Protein AF-A0A849I9C5-F1 (afdb_monomer_lite)

Structure (mmCIF, N/CA/C/O backbone):
data_AF-A0A849I9C5-F1
#
_entry.id   AF-A0A849I9C5-F1
#
loop_
_atom_site.group_PDB
_atom_site.id
_atom_site.type_symbol
_atom_site.label_atom_id
_atom_site.label_alt_id
_atom_site.label_comp_id
_atom_site.label_asym_id
_atom_site.label_entity_id
_atom_site.label_seq_id
_atom_site.pdbx_PDB_ins_code
_atom_site.Cartn_x
_atom_site.Cartn_y
_atom_site.Cartn_z
_atom_site.occupancy
_atom_site.B_iso_or_equiv
_atom_site.auth_seq_id
_atom_site.auth_comp_id
_atom_site.auth_asym_id
_atom_site.auth_atom_id
_atom_site.pdbx_PDB_model_num
ATOM 1 N N . MET A 1 1 ? 13.726 17.485 27.591 1.00 37.91 1 MET A N 1
ATOM 2 C CA . MET A 1 1 ? 12.593 16.691 27.071 1.00 37.91 1 MET A CA 1
ATOM 3 C C . MET A 1 1 ? 12.017 17.485 25.914 1.00 37.91 1 MET A C 1
ATOM 5 O O . MET A 1 1 ? 11.479 18.553 26.162 1.00 37.91 1 MET A O 1
ATOM 9 N N . ALA A 1 2 ? 12.302 17.083 24.675 1.00 32.12 2 ALA A N 1
ATOM 10 C CA . ALA A 1 2 ? 11.920 17.844 23.487 1.00 32.12 2 ALA A CA 1
ATOM 11 C C . ALA A 1 2 ? 10.488 17.479 23.071 1.00 32.12 2 ALA A C 1
ATOM 13 O O . ALA A 1 2 ? 10.175 16.304 22.897 1.00 32.12 2 ALA A O 1
ATOM 14 N N . ASP A 1 3 ? 9.643 18.499 22.958 1.00 30.61 3 ASP A N 1
ATOM 15 C CA . ASP A 1 3 ? 8.272 18.430 22.462 1.00 30.61 3 ASP A CA 1
ATOM 16 C C . ASP A 1 3 ? 8.299 18.397 20.925 1.00 30.61 3 ASP A C 1
ATOM 18 O O . ASP A 1 3 ? 8.709 19.360 20.273 1.00 30.61 3 ASP A O 1
ATOM 22 N N . HIS A 1 4 ? 7.926 17.260 20.338 1.00 31.92 4 HIS A N 1
ATOM 23 C CA . HIS A 1 4 ? 7.802 17.089 18.892 1.00 31.92 4 HIS A CA 1
ATOM 24 C C . HIS A 1 4 ? 6.354 17.358 18.466 1.00 31.92 4 HIS A C 1
ATOM 26 O O . HIS A 1 4 ? 5.591 16.440 18.170 1.00 31.92 4 HIS A O 1
ATOM 32 N N . SER A 1 5 ? 5.980 18.636 18.408 1.00 32.03 5 SER A N 1
ATOM 33 C CA . SER A 1 5 ? 4.713 19.066 17.815 1.00 32.03 5 SER A CA 1
ATOM 34 C C . SER A 1 5 ? 4.823 19.051 16.283 1.00 32.03 5 SER A C 1
ATOM 36 O O . SER A 1 5 ? 5.501 19.883 15.675 1.00 32.03 5 SER A O 1
ATOM 38 N N . LEU A 1 6 ? 4.190 18.067 15.636 1.00 33.91 6 LEU A N 1
ATOM 39 C CA . LEU A 1 6 ? 4.079 17.993 14.177 1.00 33.91 6 LEU A CA 1
ATOM 40 C C . LEU A 1 6 ? 3.075 19.044 13.681 1.00 33.91 6 LEU A C 1
ATOM 42 O O . LEU A 1 6 ? 1.862 18.847 13.711 1.00 33.91 6 LEU A O 1
ATOM 46 N N . ALA A 1 7 ? 3.597 20.172 13.199 1.00 31.09 7 ALA A N 1
ATOM 47 C CA . ALA A 1 7 ? 2.820 21.206 12.527 1.00 31.09 7 ALA A CA 1
ATOM 48 C C . ALA A 1 7 ? 2.292 20.695 11.172 1.00 31.09 7 ALA A C 1
ATOM 50 O O . ALA A 1 7 ? 3.025 20.625 10.182 1.00 31.09 7 ALA A O 1
ATOM 51 N N . PHE A 1 8 ? 1.002 20.363 11.111 1.00 34.09 8 PHE A N 1
ATOM 52 C CA . PHE A 1 8 ? 0.315 20.050 9.860 1.00 34.09 8 PHE A CA 1
ATOM 53 C C . PHE A 1 8 ? 0.088 21.346 9.062 1.00 34.09 8 PHE A C 1
ATOM 55 O O . PHE A 1 8 ? -0.668 22.224 9.478 1.00 34.09 8 PHE A O 1
ATOM 62 N N . LYS A 1 9 ? 0.770 21.501 7.920 1.00 31.00 9 LYS A N 1
ATOM 63 C CA . LYS A 1 9 ? 0.577 22.648 7.015 1.00 31.00 9 LYS A CA 1
ATOM 64 C C . LYS A 1 9 ? -0.733 22.470 6.234 1.00 31.00 9 LYS A C 1
ATOM 66 O O . LYS A 1 9 ? -0.884 21.437 5.583 1.00 31.00 9 LYS A O 1
ATOM 71 N N . PRO A 1 10 ? -1.657 23.448 6.210 1.00 37.47 10 PRO A N 1
ATOM 72 C CA . PRO A 1 10 ? -2.858 23.322 5.395 1.00 37.47 10 PRO A CA 1
ATOM 73 C C . PRO A 1 10 ? -2.505 23.450 3.907 1.00 37.47 10 PRO A C 1
ATOM 75 O O . PRO A 1 10 ? -1.859 24.410 3.477 1.00 37.47 10 PRO A O 1
ATOM 78 N N . ALA A 1 11 ? -2.940 22.473 3.110 1.00 38.75 11 ALA A N 1
ATOM 79 C CA . ALA A 1 11 ? -2.884 22.546 1.657 1.00 38.75 11 ALA A CA 1
ATOM 80 C C . ALA A 1 11 ? -3.738 23.725 1.162 1.00 38.75 11 ALA A C 1
ATOM 82 O O . ALA A 1 11 ? -4.841 23.970 1.652 1.00 38.75 11 ALA A O 1
ATOM 83 N N . ARG A 1 12 ? -3.215 24.470 0.181 1.00 41.50 12 ARG A N 1
ATOM 84 C CA . ARG A 1 12 ? -3.891 25.613 -0.446 1.00 41.50 12 ARG A CA 1
ATOM 85 C C . ARG A 1 12 ? -5.242 25.173 -1.019 1.00 41.50 12 ARG A C 1
ATOM 87 O O . ARG A 1 12 ? -5.294 24.502 -2.047 1.00 41.50 12 ARG A O 1
ATOM 94 N N . ALA A 1 13 ? -6.329 25.575 -0.364 1.00 39.41 13 ALA A N 1
ATOM 95 C CA . ALA A 1 13 ? -7.684 25.314 -0.823 1.00 39.41 13 ALA A CA 1
ATOM 96 C C . ALA A 1 13 ? -7.971 26.137 -2.089 1.00 39.41 13 ALA A C 1
ATOM 98 O O . ALA A 1 13 ? -8.181 27.350 -2.044 1.00 39.41 13 ALA A O 1
ATOM 99 N N . ARG A 1 14 ? -7.977 25.466 -3.244 1.00 38.22 14 ARG A N 1
ATOM 100 C CA . ARG A 1 14 ? -8.570 25.993 -4.474 1.00 38.22 14 ARG A CA 1
ATOM 101 C C . ARG A 1 14 ? -10.074 26.103 -4.226 1.00 38.22 14 ARG A C 1
ATOM 103 O O . ARG A 1 14 ? -10.717 25.102 -3.927 1.00 38.22 14 ARG A O 1
ATOM 110 N N . ALA A 1 15 ? -10.617 27.315 -4.314 1.00 41.34 15 ALA A N 1
ATOM 111 C CA . ALA A 1 15 ? -12.026 27.588 -4.061 1.00 41.34 15 ALA A CA 1
ATOM 112 C C . ALA A 1 15 ? -12.922 26.863 -5.084 1.00 41.34 15 ALA A C 1
ATOM 114 O O . ALA A 1 15 ? -13.223 27.395 -6.152 1.00 41.34 15 ALA A O 1
ATOM 115 N N . LEU A 1 16 ? -13.362 25.646 -4.757 1.00 40.81 16 LEU A N 1
ATOM 116 C CA . LEU A 1 16 ? -14.562 25.069 -5.346 1.00 40.81 16 LEU A CA 1
ATOM 117 C C . LEU A 1 16 ? -15.751 25.566 -4.531 1.00 40.81 16 LEU A C 1
ATOM 119 O O . LEU A 1 16 ? -15.903 25.230 -3.358 1.00 40.81 16 LEU A O 1
ATOM 123 N N . ARG A 1 17 ? -16.610 26.359 -5.174 1.00 46.53 17 ARG A N 1
ATOM 124 C CA . ARG A 1 17 ? -17.958 26.641 -4.681 1.00 46.53 17 ARG A CA 1
ATOM 125 C C . ARG A 1 17 ? -18.725 25.315 -4.650 1.00 46.53 17 ARG A C 1
ATOM 127 O O . ARG A 1 17 ? -19.289 24.910 -5.659 1.00 46.53 17 ARG A O 1
ATOM 134 N N . ARG A 1 18 ? -18.698 24.615 -3.515 1.00 45.88 18 ARG A N 1
ATOM 135 C CA . ARG A 1 18 ? -19.585 23.484 -3.231 1.00 45.88 18 ARG A CA 1
ATOM 136 C C . ARG A 1 18 ? -20.590 23.924 -2.181 1.00 45.88 18 ARG A C 1
ATOM 138 O O . ARG A 1 18 ? -20.269 24.062 -1.008 1.00 45.88 18 ARG A O 1
ATOM 145 N N . THR A 1 19 ? -21.814 24.146 -2.635 1.00 45.81 19 THR A N 1
ATOM 146 C CA . THR A 1 19 ? -23.029 24.097 -1.827 1.00 45.81 19 THR A CA 1
ATOM 147 C C . THR A 1 19 ? -23.151 22.680 -1.264 1.00 45.81 19 THR A C 1
ATOM 149 O O . THR A 1 19 ? -23.661 21.771 -1.907 1.00 45.81 19 THR A O 1
ATOM 152 N N . GLY A 1 20 ? -22.575 22.475 -0.087 1.00 48.78 20 GLY A N 1
ATOM 153 C CA . GLY A 1 20 ? -22.631 21.240 0.682 1.00 48.78 20 GLY A CA 1
ATOM 154 C C . GLY A 1 20 ? -21.865 21.474 1.973 1.00 48.78 20 GLY A C 1
ATOM 155 O O . GLY A 1 20 ? -20.709 21.887 1.922 1.00 48.78 20 GLY A O 1
ATOM 156 N N . ILE A 1 21 ? -22.515 21.292 3.121 1.00 56.50 21 ILE A N 1
ATOM 157 C CA . ILE A 1 21 ? -21.878 21.460 4.430 1.00 56.50 21 ILE A CA 1
ATOM 158 C C . ILE A 1 21 ? -20.733 20.445 4.493 1.00 56.50 21 ILE A C 1
ATOM 160 O O . ILE A 1 21 ? -20.970 19.239 4.472 1.00 56.50 21 ILE A O 1
ATOM 164 N N . ALA A 1 22 ? -19.488 20.920 4.491 1.00 64.56 22 ALA A N 1
ATOM 165 C CA . ALA A 1 22 ? -18.329 20.059 4.664 1.00 64.56 22 ALA A CA 1
ATOM 166 C C . ALA A 1 22 ? -18.335 19.547 6.111 1.00 64.56 22 ALA A C 1
ATOM 168 O O . ALA A 1 22 ? -17.933 20.262 7.026 1.00 64.56 22 ALA A O 1
ATOM 169 N N . MET A 1 23 ? -18.835 18.329 6.325 1.00 73.00 23 MET A N 1
ATOM 170 C CA . MET A 1 23 ? -18.731 17.656 7.619 1.00 73.00 23 MET A CA 1
ATOM 171 C C . MET A 1 23 ? -17.257 17.337 7.862 1.00 73.00 23 MET A C 1
ATOM 173 O O . MET A 1 23 ? -16.639 16.592 7.102 1.00 73.00 23 MET A O 1
ATOM 177 N N . THR A 1 24 ? -16.680 17.962 8.885 1.00 87.75 24 THR A N 1
ATOM 178 C CA . THR A 1 24 ? -15.278 17.775 9.259 1.00 87.75 24 THR A CA 1
ATOM 179 C C . THR A 1 24 ? -15.227 16.846 10.461 1.00 87.75 24 THR A C 1
ATOM 181 O O . THR A 1 24 ? -15.905 17.089 11.454 1.00 87.75 24 THR A O 1
ATOM 184 N N . TYR A 1 25 ? -14.419 15.793 10.385 1.00 90.62 25 TYR A N 1
ATOM 185 C CA . TYR A 1 25 ? -14.198 14.865 11.491 1.00 90.62 25 TYR A CA 1
ATOM 186 C C . TYR A 1 25 ? -12.759 14.972 11.984 1.00 90.62 25 TYR A C 1
ATOM 188 O O . TYR A 1 25 ? -11.841 15.198 11.192 1.00 90.62 25 TYR A O 1
ATOM 196 N N . LYS A 1 26 ? -12.555 14.794 13.289 1.00 90.56 26 LYS A N 1
ATOM 197 C CA . LYS A 1 26 ? -11.229 14.723 13.910 1.00 90.56 26 LYS A CA 1
ATOM 198 C C . LYS A 1 26 ? -11.176 13.537 14.865 1.00 90.56 26 LYS A C 1
ATOM 200 O O . LYS A 1 26 ? -12.124 13.307 15.606 1.00 90.56 26 LYS A O 1
ATOM 205 N N . GLN A 1 27 ? -10.050 12.832 14.882 1.00 91.06 27 GLN A N 1
ATOM 206 C CA . GLN A 1 27 ? -9.737 11.875 15.938 1.00 91.06 27 GLN A CA 1
ATO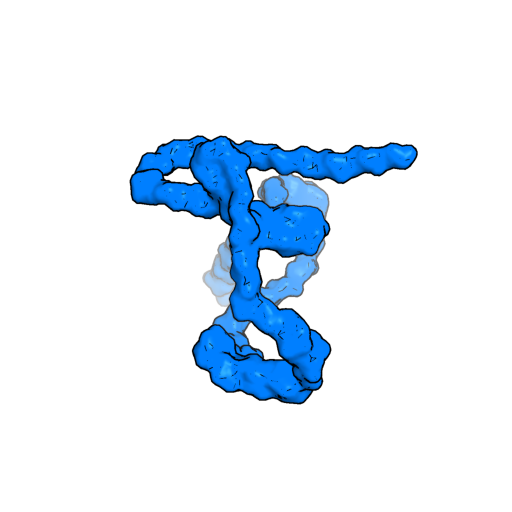M 207 C C . GLN A 1 27 ? -8.954 12.580 17.056 1.00 91.06 27 GLN A C 1
ATOM 209 O O . GLN A 1 27 ? -8.017 13.340 16.791 1.00 91.06 27 GLN A O 1
ATOM 214 N N . LEU A 1 28 ? -9.378 12.386 18.301 1.00 89.94 28 LEU A N 1
ATOM 215 C CA . LEU A 1 28 ? -8.687 12.857 19.498 1.00 89.94 28 LEU A CA 1
ATOM 216 C C . LEU A 1 28 ? -7.554 11.892 19.878 1.00 89.94 28 LEU A C 1
ATOM 218 O O . LEU A 1 28 ? -7.451 10.789 19.346 1.00 89.94 28 LEU A O 1
ATOM 222 N N . ALA A 1 29 ? -6.690 12.310 20.804 1.00 88.56 29 ALA A N 1
ATOM 223 C CA . ALA A 1 29 ? -5.541 11.509 21.239 1.00 88.56 29 ALA A CA 1
ATOM 224 C C . ALA A 1 29 ? -5.939 10.192 21.933 1.00 88.56 29 ALA A C 1
ATOM 226 O O . ALA A 1 29 ? -5.165 9.243 21.928 1.00 88.56 29 ALA A O 1
ATOM 227 N N . ASP A 1 30 ? -7.144 10.131 22.501 1.00 86.94 30 ASP A N 1
ATOM 228 C CA . ASP A 1 30 ? -7.725 8.934 23.120 1.00 86.94 30 ASP A CA 1
ATOM 229 C C . ASP A 1 30 ? -8.423 8.002 22.108 1.00 86.94 30 ASP A C 1
ATOM 231 O O . ASP A 1 30 ? -9.023 7.004 22.496 1.00 86.94 30 ASP A O 1
ATOM 235 N N . GLY A 1 31 ? -8.363 8.326 20.811 1.00 83.88 31 GLY A N 1
ATOM 236 C CA . GLY A 1 31 ? -8.992 7.560 19.738 1.00 83.88 31 GLY A CA 1
ATOM 237 C C . GLY A 1 31 ? -10.443 7.945 19.440 1.00 83.88 31 GLY A C 1
ATOM 238 O O . GLY A 1 31 ? -10.975 7.497 18.420 1.00 83.88 31 GLY A O 1
ATOM 239 N N . THR A 1 32 ? -11.069 8.806 20.249 1.00 87.00 32 THR A N 1
ATOM 240 C CA . THR A 1 32 ? -12.451 9.260 20.040 1.00 87.00 32 THR A CA 1
ATOM 241 C C . THR A 1 32 ? -12.569 10.069 18.753 1.00 87.00 32 THR A C 1
ATOM 243 O O . THR A 1 32 ? -11.822 11.023 18.532 1.00 87.00 32 THR A O 1
ATOM 246 N N . VAL A 1 33 ? -13.544 9.732 17.909 1.00 90.56 33 VAL A N 1
ATOM 247 C CA . VAL A 1 33 ? -13.875 10.520 16.716 1.00 90.56 33 VAL A CA 1
ATOM 248 C C . VAL A 1 33 ? -14.925 11.566 17.078 1.00 90.56 33 VAL A C 1
ATOM 250 O O . VAL A 1 33 ? -15.953 11.246 17.673 1.00 90.56 33 VAL A O 1
ATOM 253 N N . VAL A 1 34 ? -14.684 12.820 16.702 1.00 92.88 34 VAL A N 1
ATOM 254 C CA . VAL A 1 34 ? -15.618 13.935 16.885 1.00 92.88 34 VAL A CA 1
ATOM 255 C C . VAL A 1 34 ? -15.983 14.572 15.546 1.00 92.88 34 VAL A C 1
ATOM 257 O O . VAL A 1 34 ? -15.138 14.710 14.659 1.00 92.88 34 VAL A O 1
ATOM 260 N N . GLU A 1 35 ? -17.242 14.976 15.402 1.00 92.25 35 GLU A N 1
ATOM 261 C CA . GLU A 1 35 ? -17.706 15.850 14.322 1.00 92.25 35 GLU A CA 1
ATOM 262 C C . GLU A 1 35 ? -17.472 17.299 14.755 1.00 92.25 35 GLU A C 1
ATOM 264 O O . GLU A 1 35 ? -17.950 17.718 15.813 1.00 92.25 35 GLU A O 1
ATOM 269 N N . VAL A 1 36 ? -16.724 18.049 13.948 1.00 90.69 36 VAL A N 1
ATOM 270 C CA . VAL A 1 36 ? -16.479 19.479 14.140 1.00 90.69 36 VAL A CA 1
ATOM 271 C C . VAL A 1 36 ? -17.633 20.247 13.509 1.00 90.69 36 VAL A C 1
ATOM 273 O O . VAL A 1 36 ? -17.868 20.174 12.300 1.00 90.69 36 VAL A O 1
ATOM 276 N N . LEU A 1 37 ? -18.365 20.965 14.352 1.00 85.75 37 LEU A N 1
ATOM 277 C CA . LEU A 1 37 ? -19.508 21.776 13.972 1.00 85.75 37 LEU A CA 1
ATOM 278 C C . LEU A 1 37 ? -19.042 23.093 13.317 1.00 85.75 37 LEU A C 1
ATOM 280 O O . LEU A 1 37 ? -17.916 23.540 13.548 1.00 85.75 37 LEU A O 1
ATOM 284 N N . PRO A 1 38 ? -19.896 23.754 12.515 1.00 84.44 38 PRO A N 1
ATOM 285 C CA . PRO A 1 38 ? -19.541 25.011 11.848 1.00 84.44 38 PRO A CA 1
ATOM 286 C C . PRO A 1 38 ? -19.159 26.162 12.793 1.00 84.44 38 PRO A C 1
ATOM 288 O O . PRO A 1 38 ? -18.479 27.093 12.370 1.00 84.44 38 PRO A O 1
ATOM 291 N N . ASP A 1 39 ? -19.592 26.109 14.053 1.00 84.31 39 ASP A N 1
ATOM 292 C CA . ASP A 1 39 ? -19.270 27.077 15.108 1.00 84.31 39 ASP A CA 1
ATOM 293 C C . ASP A 1 39 ? -17.918 26.801 15.799 1.00 84.31 39 ASP A C 1
ATOM 295 O O . ASP A 1 39 ? -17.527 27.525 16.714 1.00 84.31 39 ASP A O 1
ATOM 299 N N . GLY A 1 40 ? -17.190 25.768 15.358 1.00 81.56 40 GLY A N 1
ATOM 300 C CA . GLY A 1 40 ? -15.930 25.323 15.954 1.00 81.56 40 GLY A CA 1
ATOM 301 C C . GLY A 1 40 ? -16.104 24.413 17.173 1.00 81.56 40 GLY A C 1
ATOM 302 O O . GLY A 1 40 ? -15.107 23.910 17.696 1.00 81.56 40 GLY A O 1
ATOM 303 N N . GLY A 1 41 ? -17.342 24.166 17.610 1.00 85.38 41 GLY A N 1
ATOM 304 C CA . GLY A 1 41 ? -17.660 23.150 18.605 1.00 85.38 41 GLY A CA 1
ATOM 305 C C . GLY A 1 41 ? -17.412 21.737 18.077 1.00 85.38 41 GLY A C 1
ATOM 306 O O . GLY A 1 41 ? -17.226 21.513 16.880 1.00 85.38 41 GLY A O 1
ATOM 307 N N . SER A 1 42 ? -17.415 20.749 18.971 1.00 89.56 42 SER A N 1
ATOM 308 C CA . SER A 1 42 ? -17.300 19.346 18.570 1.00 89.56 42 SER A CA 1
ATOM 309 C C . SER A 1 42 ? -18.261 18.465 19.351 1.00 89.56 42 SER A C 1
ATOM 311 O O . SER A 1 42 ? -18.504 18.713 20.534 1.00 89.56 42 SER A O 1
ATOM 313 N N . LYS A 1 43 ? -18.804 17.443 18.688 1.00 89.94 43 LYS A N 1
ATOM 314 C CA . LYS A 1 43 ? -19.644 16.415 19.315 1.00 89.94 43 LYS A CA 1
ATOM 315 C C . LYS A 1 43 ? -19.063 15.021 19.041 1.00 89.94 43 LYS A C 1
ATOM 317 O O . LYS A 1 43 ? -18.596 14.787 17.923 1.00 89.94 43 LYS A O 1
ATOM 322 N N . PRO A 1 44 ? -19.083 14.095 20.016 1.00 88.56 44 PRO A N 1
ATOM 323 C CA . PRO A 1 44 ? -18.639 12.723 19.796 1.00 88.56 44 PRO A CA 1
ATOM 324 C C . PRO A 1 44 ? -19.458 12.039 18.704 1.00 88.56 44 PRO A C 1
ATOM 326 O O . PRO A 1 44 ? -20.682 12.176 18.652 1.00 88.56 44 PRO A O 1
ATOM 329 N N . VAL A 1 45 ? -18.779 11.275 17.855 1.00 89.12 45 VAL A N 1
ATOM 330 C CA . VAL A 1 45 ? -19.414 10.352 16.918 1.00 89.12 45 VAL A CA 1
ATOM 331 C C . VAL A 1 45 ? -19.422 8.979 17.584 1.00 89.12 45 VAL A C 1
ATOM 333 O O . VAL A 1 45 ? -18.347 8.423 17.819 1.00 89.12 45 VAL A O 1
ATOM 336 N N . PRO A 1 46 ? -20.597 8.420 17.920 1.00 84.06 46 PRO A N 1
ATOM 337 C CA . PRO A 1 46 ? -20.651 7.096 18.515 1.00 84.06 46 PRO A CA 1
ATOM 338 C C . PRO A 1 46 ? -20.102 6.068 17.525 1.00 84.06 46 PRO A C 1
ATOM 340 O O . PRO A 1 46 ? -20.482 6.050 16.350 1.00 84.06 46 PRO A O 1
ATOM 343 N N . THR A 1 47 ? -19.211 5.200 18.005 1.00 83.12 47 THR A N 1
ATOM 344 C CA . THR A 1 47 ? -18.790 4.042 17.221 1.00 83.12 47 THR A CA 1
ATOM 345 C C . THR A 1 47 ? -19.986 3.113 17.030 1.00 83.12 47 THR A C 1
ATOM 347 O O . THR A 1 47 ? -20.767 2.886 17.953 1.00 83.12 47 THR A O 1
ATOM 350 N N . ARG A 1 48 ? -20.163 2.607 15.809 1.00 85.69 48 ARG A N 1
ATOM 351 C CA . ARG A 1 48 ? -21.166 1.572 15.507 1.00 85.69 48 ARG A CA 1
ATOM 352 C C . ARG A 1 48 ? -20.569 0.167 15.589 1.00 85.69 48 ARG A C 1
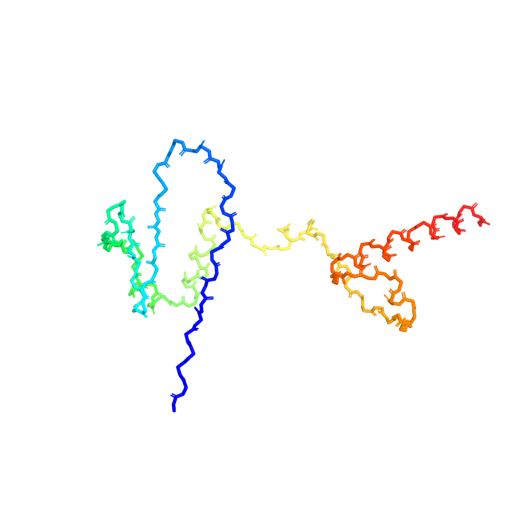ATOM 354 O O . ARG A 1 48 ? -21.298 -0.804 15.428 1.00 85.69 48 ARG A O 1
ATOM 361 N N . THR A 1 49 ? -19.259 0.081 15.810 1.00 86.38 49 THR A N 1
ATOM 362 C CA . THR A 1 49 ? -18.505 -1.166 15.863 1.00 86.38 49 THR A CA 1
ATOM 363 C C . THR A 1 49 ? -18.468 -1.674 17.298 1.00 86.38 49 THR A C 1
ATOM 365 O O . THR A 1 49 ? -18.045 -0.957 18.204 1.00 86.38 49 THR A O 1
ATOM 368 N N . ASP A 1 50 ? -18.897 -2.917 17.501 1.00 90.00 50 ASP A N 1
ATOM 369 C CA . ASP A 1 50 ? -18.771 -3.623 18.776 1.00 90.00 50 ASP A CA 1
ATOM 370 C C . ASP A 1 50 ? -17.354 -4.205 18.899 1.00 90.00 50 ASP A C 1
ATOM 372 O O . ASP A 1 50 ? -17.066 -5.319 18.454 1.00 90.00 50 ASP A O 1
ATOM 376 N N . TRP A 1 51 ? -16.448 -3.401 19.456 1.00 88.06 51 TRP A N 1
ATOM 377 C CA . TRP A 1 51 ? -15.037 -3.759 19.615 1.00 88.06 51 TRP A CA 1
ATOM 378 C C . TRP A 1 51 ? -14.822 -4.916 20.587 1.00 88.06 51 TRP A C 1
ATOM 380 O O . TRP A 1 51 ? -13.943 -5.743 20.360 1.00 88.06 51 TRP A O 1
ATOM 390 N N . ASP A 1 52 ? -15.650 -5.010 21.628 1.00 92.56 52 ASP A N 1
ATOM 391 C CA . ASP A 1 52 ? -15.570 -6.081 22.616 1.00 92.56 52 ASP A CA 1
ATOM 392 C C . ASP A 1 52 ? -15.931 -7.427 21.988 1.00 92.56 52 ASP A C 1
ATOM 394 O O . ASP A 1 52 ? -15.297 -8.442 22.281 1.00 92.56 52 ASP A O 1
ATOM 398 N N . ARG A 1 53 ? -16.941 -7.452 21.111 1.00 93.25 53 ARG A N 1
ATOM 399 C CA . ARG A 1 53 ? -17.269 -8.643 20.324 1.00 93.25 53 ARG A CA 1
ATOM 400 C C . ARG A 1 53 ? -16.127 -9.022 19.388 1.00 93.25 53 ARG A C 1
ATOM 402 O O . ARG A 1 53 ? -15.750 -10.188 19.391 1.00 93.25 53 ARG A O 1
ATOM 409 N N . LEU A 1 54 ? -15.584 -8.070 18.625 1.00 91.38 54 LEU A N 1
ATOM 410 C CA . LEU A 1 54 ? -14.495 -8.345 17.678 1.00 91.38 54 LEU A CA 1
ATOM 411 C C . LEU A 1 54 ? -13.242 -8.888 18.372 1.00 91.38 54 LEU A C 1
ATOM 413 O O . LEU A 1 54 ? -12.647 -9.840 17.887 1.00 91.38 54 LEU A O 1
ATOM 417 N N . ALA A 1 55 ? -12.881 -8.339 19.533 1.00 92.94 55 ALA A N 1
ATOM 418 C CA . ALA A 1 55 ? -11.707 -8.769 20.293 1.00 92.94 55 ALA A CA 1
ATOM 419 C C . ALA A 1 55 ? -11.812 -10.197 20.861 1.00 92.94 55 ALA A C 1
ATOM 421 O O . ALA A 1 55 ? -10.812 -10.743 21.322 1.00 92.94 55 ALA A O 1
ATOM 422 N N . ARG A 1 56 ? -13.013 -10.788 20.873 1.00 96.69 56 ARG A N 1
ATOM 423 C CA . ARG A 1 56 ? -13.253 -12.163 21.336 1.00 96.69 56 ARG A CA 1
ATOM 424 C C . ARG A 1 56 ? -13.315 -13.189 20.211 1.00 96.69 56 ARG A C 1
ATOM 426 O O . ARG A 1 56 ? -13.388 -14.373 20.526 1.00 96.69 56 ARG A O 1
ATOM 433 N N . LEU A 1 57 ? -13.340 -12.755 18.952 1.00 95.94 57 LEU A N 1
ATOM 434 C CA . LEU A 1 57 ? -13.371 -13.676 17.823 1.00 95.94 57 LEU A CA 1
ATOM 435 C C . LEU A 1 57 ? -12.035 -14.405 17.710 1.00 95.94 57 LEU A C 1
ATOM 437 O O . LEU A 1 57 ? -10.970 -13.805 17.864 1.00 95.94 57 LEU A O 1
ATOM 441 N N . SER A 1 58 ? -12.115 -15.700 17.445 1.00 97.06 58 SER A N 1
ATOM 442 C CA . SER A 1 58 ? -10.974 -16.509 17.031 1.00 97.06 58 SER A CA 1
ATOM 443 C C . SER A 1 58 ? -10.583 -16.213 15.581 1.00 97.06 58 SER A C 1
ATOM 445 O O . SER A 1 58 ? -11.383 -15.688 14.807 1.00 97.06 58 SER A O 1
ATOM 447 N N . ASP A 1 59 ? -9.362 -16.592 15.202 1.00 94.69 59 ASP A N 1
ATOM 448 C CA . ASP A 1 59 ? -8.876 -16.439 13.827 1.00 94.69 59 ASP A CA 1
ATOM 449 C C . ASP A 1 59 ? -9.791 -17.164 12.818 1.00 94.69 59 ASP A C 1
ATOM 451 O O . ASP A 1 59 ? -10.125 -16.596 11.782 1.00 94.69 59 ASP A O 1
ATOM 455 N N . ASP A 1 60 ? -10.283 -18.364 13.153 1.00 94.06 60 ASP A N 1
ATOM 456 C CA . ASP A 1 60 ? -11.207 -19.130 12.300 1.00 94.06 60 ASP A CA 1
ATOM 457 C C . ASP A 1 60 ? -12.545 -18.395 12.091 1.00 94.06 60 ASP A C 1
ATOM 459 O O . ASP A 1 60 ? -13.069 -18.348 10.978 1.00 94.06 60 ASP A O 1
ATOM 463 N N . GLU A 1 61 ? -13.092 -17.777 13.144 1.00 94.31 61 GLU A N 1
ATOM 464 C CA . GLU A 1 61 ? -14.321 -16.978 13.044 1.00 94.31 61 GLU A CA 1
ATOM 465 C C . GLU A 1 61 ? -14.101 -15.691 12.238 1.00 94.31 61 GLU A C 1
ATOM 467 O O . GLU A 1 61 ? -15.003 -15.243 11.528 1.00 94.31 61 GLU A O 1
ATOM 472 N N . ILE A 1 62 ? -12.914 -15.083 12.335 1.00 92.38 62 ILE A N 1
ATOM 473 C CA . ILE A 1 62 ? -12.545 -13.915 11.526 1.00 92.38 62 ILE A CA 1
ATOM 474 C C . ILE A 1 62 ? -12.495 -14.297 10.044 1.00 92.38 62 ILE A C 1
ATOM 476 O O . ILE A 1 62 ? -13.055 -13.572 9.220 1.00 92.38 62 ILE A O 1
ATOM 480 N N . GLU A 1 63 ? -11.881 -15.431 9.707 1.00 89.62 63 GLU A N 1
ATOM 481 C CA . GLU A 1 63 ? -11.819 -15.924 8.328 1.00 89.62 63 GLU A CA 1
ATOM 482 C C . GLU A 1 63 ? -13.212 -16.269 7.779 1.00 89.62 63 GLU A C 1
ATOM 484 O O . GLU A 1 63 ? -13.533 -15.914 6.644 1.00 89.62 63 GLU A O 1
ATOM 489 N N . GLU A 1 64 ? -14.095 -16.876 8.581 1.00 90.56 64 GLU A N 1
ATOM 490 C CA . GLU A 1 64 ? -15.482 -17.142 8.171 1.00 90.56 64 GLU A CA 1
ATOM 491 C C . GLU A 1 64 ? -16.274 -15.845 7.922 1.00 90.56 64 GLU A C 1
ATOM 493 O O . GLU A 1 64 ? -16.996 -15.726 6.923 1.00 90.56 64 GLU A O 1
ATOM 498 N N . LEU A 1 65 ? -16.120 -14.838 8.788 1.00 89.81 65 LEU A N 1
ATOM 499 C CA . LEU A 1 65 ? -16.730 -13.522 8.580 1.00 89.81 65 LEU A CA 1
ATOM 500 C C . LEU A 1 65 ? -16.193 -12.847 7.315 1.00 89.81 65 LEU A C 1
ATOM 502 O O . LEU A 1 65 ? -16.980 -12.317 6.536 1.00 89.81 65 LEU A O 1
ATOM 506 N N . ALA A 1 66 ? -14.881 -12.900 7.081 1.00 87.88 66 ALA A N 1
ATOM 507 C CA . ALA A 1 66 ? -14.259 -12.320 5.895 1.00 87.88 66 ALA A CA 1
ATOM 508 C C . ALA A 1 66 ? -14.675 -13.039 4.601 1.00 87.88 66 ALA A C 1
ATOM 510 O O . ALA A 1 66 ? -14.819 -12.385 3.570 1.00 87.88 66 ALA A O 1
ATOM 511 N N . ALA A 1 67 ? -14.875 -14.360 4.642 1.00 85.62 67 ALA A N 1
ATOM 512 C CA . ALA A 1 67 ? -15.298 -15.160 3.492 1.00 85.62 67 ALA A CA 1
ATOM 513 C C . ALA A 1 67 ? -16.795 -15.017 3.168 1.00 85.62 67 ALA A C 1
ATOM 515 O O . ALA A 1 67 ? -17.201 -15.213 2.021 1.00 85.62 67 ALA A O 1
ATOM 516 N N . SER A 1 68 ? -17.619 -14.710 4.172 1.00 87.25 68 SER A N 1
ATOM 517 C CA . SER A 1 68 ? -19.070 -14.532 4.023 1.00 87.25 68 SER A CA 1
ATOM 518 C C . SER A 1 68 ? -19.496 -13.082 3.761 1.00 87.25 68 SER A C 1
ATOM 520 O O . SER A 1 68 ? -20.670 -12.844 3.461 1.00 87.25 68 SER A O 1
ATOM 522 N N . ASP A 1 69 ? -18.569 -12.124 3.845 1.00 88.25 69 ASP A N 1
ATOM 523 C CA . ASP A 1 69 ? -18.837 -10.707 3.612 1.00 88.25 69 ASP A CA 1
ATOM 524 C C . ASP A 1 69 ? -19.072 -10.418 2.109 1.00 88.25 69 ASP A C 1
ATOM 526 O O . ASP A 1 69 ? -18.163 -10.576 1.291 1.00 88.25 69 ASP A O 1
ATOM 530 N N . PRO A 1 70 ? -20.281 -9.971 1.709 1.00 86.75 70 PRO A N 1
ATOM 531 C CA . PRO A 1 70 ? -20.598 -9.679 0.312 1.00 86.75 70 PRO A CA 1
ATOM 532 C C . PRO A 1 70 ? -19.806 -8.499 -0.272 1.00 86.75 70 PRO A C 1
ATOM 534 O O . PRO A 1 70 ? -19.667 -8.423 -1.496 1.00 86.75 70 PRO A O 1
ATOM 537 N N . ASP A 1 71 ? -19.296 -7.594 0.569 1.00 87.25 71 ASP A N 1
ATOM 538 C CA . ASP A 1 71 ? -18.460 -6.465 0.149 1.00 87.25 71 ASP A CA 1
ATOM 539 C C . ASP A 1 71 ? -16.969 -6.850 0.066 1.00 87.25 71 ASP A C 1
ATOM 541 O O . ASP A 1 71 ? -16.149 -6.073 -0.437 1.00 87.25 71 ASP A O 1
ATOM 545 N N . HIS A 1 72 ? -16.615 -8.064 0.502 1.00 82.81 72 HIS A N 1
ATOM 546 C CA . HIS A 1 72 ? -15.262 -8.603 0.470 1.00 82.81 72 HIS A CA 1
ATOM 547 C C . HIS A 1 72 ? -15.171 -9.804 -0.492 1.00 82.81 72 HIS A C 1
ATOM 549 O O . HIS A 1 72 ? -15.320 -10.959 -0.093 1.00 82.81 72 HIS A O 1
ATOM 555 N N . PRO A 1 73 ? -14.930 -9.571 -1.796 1.00 76.50 73 PRO A N 1
ATOM 556 C CA . PRO A 1 73 ? -14.754 -10.669 -2.738 1.00 76.50 73 PRO A CA 1
ATOM 557 C C . PRO A 1 73 ? -13.523 -11.504 -2.364 1.00 76.50 73 PRO A C 1
ATOM 559 O O . PRO A 1 73 ? -12.490 -10.958 -1.980 1.00 76.50 73 PRO A O 1
ATOM 562 N N . ALA A 1 74 ? -13.614 -12.826 -2.538 1.00 73.75 74 ALA A N 1
ATOM 563 C CA . ALA A 1 74 ? -12.496 -13.734 -2.301 1.00 73.75 74 ALA A CA 1
ATOM 564 C C . ALA A 1 74 ? -11.249 -13.290 -3.091 1.00 73.75 74 ALA A C 1
ATOM 566 O O . ALA A 1 74 ? -11.285 -13.183 -4.317 1.00 73.75 74 ALA A O 1
ATOM 567 N N . LEU A 1 75 ? -10.142 -13.044 -2.385 1.00 81.38 75 LEU A N 1
ATOM 568 C CA . LEU A 1 75 ? -8.860 -12.594 -2.947 1.00 81.38 75 LEU A CA 1
ATOM 569 C C . LEU A 1 75 ? -8.022 -13.771 -3.484 1.00 81.38 75 LEU A C 1
ATOM 571 O O . LEU A 1 75 ? -6.829 -13.883 -3.195 1.00 81.38 75 LEU A O 1
ATOM 575 N N . ASP A 1 76 ? -8.662 -14.677 -4.220 1.00 79.62 76 ASP A N 1
ATOM 576 C CA . ASP A 1 76 ? -8.067 -15.909 -4.744 1.00 79.62 76 ASP A CA 1
ATOM 577 C C . ASP A 1 76 ? -7.197 -15.682 -6.002 1.00 79.62 76 ASP A C 1
ATOM 579 O O . ASP A 1 76 ? -7.037 -14.569 -6.508 1.00 79.62 76 ASP A O 1
ATOM 583 N N . ASP A 1 77 ? -6.617 -16.754 -6.550 1.00 80.06 77 ASP A N 1
ATOM 584 C CA . ASP A 1 77 ? -5.800 -16.674 -7.771 1.00 80.06 77 ASP A CA 1
ATOM 585 C C . ASP A 1 77 ? -6.567 -16.090 -8.967 1.00 80.06 77 ASP A C 1
ATOM 587 O O . ASP A 1 77 ? -5.959 -15.494 -9.857 1.00 80.06 77 ASP A O 1
ATOM 591 N N . ARG A 1 78 ? -7.898 -16.237 -9.003 1.00 79.75 78 ARG A N 1
ATOM 5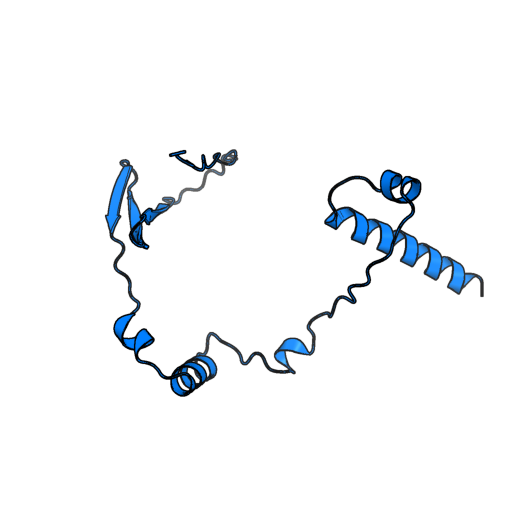92 C CA . ARG A 1 78 ? -8.737 -15.656 -10.051 1.00 79.75 78 ARG A CA 1
ATOM 593 C C . ARG A 1 78 ? -8.867 -14.149 -9.863 1.00 79.75 78 ARG A C 1
ATOM 595 O O . ARG A 1 78 ? -8.773 -13.430 -10.857 1.00 79.75 78 ARG A O 1
ATOM 602 N N . PHE A 1 79 ? -9.024 -13.671 -8.630 1.00 81.44 79 PHE A N 1
ATOM 603 C CA . PHE A 1 79 ? -8.985 -12.243 -8.307 1.00 81.44 79 PHE A CA 1
ATOM 604 C C . PHE A 1 79 ? -7.671 -11.601 -8.779 1.00 81.44 79 PHE A C 1
ATOM 606 O O . PHE A 1 79 ? -7.678 -10.519 -9.367 1.00 81.44 79 PHE A O 1
ATOM 613 N N . TRP A 1 80 ? -6.545 -12.301 -8.609 1.00 81.00 80 TRP A N 1
ATOM 614 C CA . TRP A 1 80 ? -5.227 -11.831 -9.055 1.00 81.00 80 TRP A CA 1
ATOM 615 C C . TRP A 1 80 ? -4.860 -12.208 -10.498 1.00 81.00 80 TRP A C 1
ATOM 617 O O . TRP A 1 80 ? -3.803 -11.787 -10.975 1.00 81.00 80 TRP A O 1
ATOM 627 N N . GLY A 1 81 ? -5.690 -12.978 -11.207 1.00 81.06 81 GLY A N 1
ATOM 628 C CA . GLY A 1 81 ? -5.353 -13.564 -12.511 1.00 81.06 81 GLY A CA 1
ATOM 629 C C . GLY A 1 81 ? -5.042 -12.522 -13.586 1.00 81.06 81 GLY A C 1
ATOM 630 O O . GLY A 1 81 ? -4.085 -12.677 -14.344 1.00 81.06 81 GLY A O 1
ATOM 631 N N . ASP A 1 82 ? -5.791 -11.419 -13.574 1.00 73.00 82 ASP A N 1
ATOM 632 C CA . ASP A 1 82 ? -5.605 -10.283 -14.483 1.00 73.00 82 ASP A CA 1
ATOM 633 C C . ASP A 1 82 ? -4.797 -9.139 -13.850 1.00 73.00 82 ASP A C 1
ATOM 635 O O . ASP A 1 82 ? -4.563 -8.102 -14.482 1.00 73.00 82 ASP A O 1
ATOM 639 N N . ALA A 1 83 ? -4.350 -9.296 -12.600 1.00 77.12 83 ALA A N 1
ATOM 640 C CA . ALA A 1 83 ? -3.539 -8.283 -11.949 1.00 77.12 83 ALA A CA 1
ATOM 641 C C . ALA A 1 83 ? -2.203 -8.169 -12.690 1.00 77.12 83 ALA A C 1
ATOM 643 O O . ALA A 1 83 ? -1.384 -9.092 -12.713 1.00 77.12 83 ALA A O 1
ATOM 644 N N . ALA A 1 84 ? -1.974 -7.013 -13.314 1.00 71.12 84 ALA A N 1
ATOM 645 C CA . ALA A 1 84 ? -0.749 -6.751 -14.049 1.00 71.12 84 ALA A CA 1
ATOM 646 C C . ALA A 1 84 ? 0.455 -6.805 -13.094 1.00 71.12 84 ALA A C 1
ATOM 648 O O . ALA A 1 84 ? 0.755 -5.844 -12.383 1.00 71.12 84 ALA A O 1
ATOM 649 N N . LYS A 1 85 ? 1.172 -7.933 -13.098 1.00 67.88 85 LYS A N 1
ATOM 650 C CA . LYS A 1 85 ? 2.442 -8.074 -12.384 1.00 67.88 85 LYS A CA 1
ATOM 651 C C . LYS A 1 85 ? 3.471 -7.188 -13.078 1.00 67.88 85 LYS A C 1
ATOM 653 O O . LYS A 1 85 ? 3.96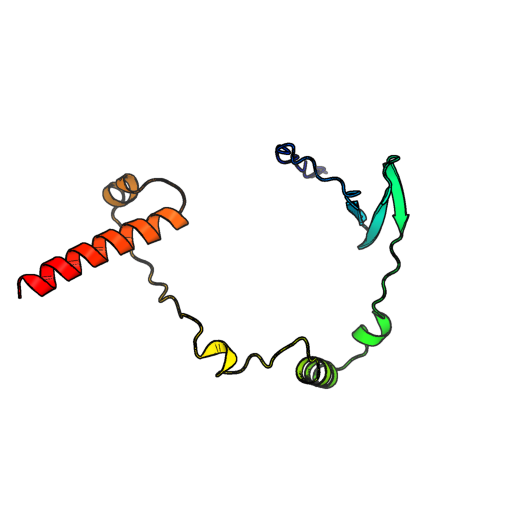1 -7.509 -14.160 1.00 67.88 85 LYS A O 1
ATOM 658 N N . GLN A 1 86 ? 3.795 -6.052 -12.470 1.00 66.81 86 GLN A N 1
ATOM 659 C CA . GLN A 1 86 ? 4.920 -5.243 -12.922 1.00 66.81 86 GLN A CA 1
ATOM 660 C C . GLN A 1 86 ? 6.206 -5.976 -12.542 1.00 66.81 86 GLN A C 1
ATOM 662 O O . GLN A 1 86 ? 6.500 -6.161 -11.362 1.00 66.81 86 GLN A O 1
ATOM 667 N N . ALA A 1 87 ? 6.967 -6.419 -13.543 1.00 67.62 87 ALA A N 1
ATOM 668 C CA . ALA A 1 87 ? 8.302 -6.946 -13.313 1.00 67.62 87 ALA A CA 1
ATOM 669 C C . ALA A 1 87 ? 9.179 -5.807 -12.778 1.00 67.62 87 ALA A C 1
ATOM 671 O O . ALA A 1 87 ? 9.590 -4.920 -13.527 1.00 67.62 87 ALA A O 1
ATOM 672 N N . ARG A 1 88 ? 9.423 -5.800 -11.465 1.00 67.69 88 ARG A N 1
ATOM 673 C CA . ARG A 1 88 ? 10.301 -4.818 -10.834 1.00 67.69 88 ARG A CA 1
ATOM 674 C C . ARG A 1 88 ? 11.735 -5.321 -10.946 1.00 67.69 88 ARG A C 1
ATOM 676 O O . ARG A 1 88 ? 12.142 -6.235 -10.235 1.00 67.69 88 ARG A O 1
ATOM 683 N N . THR A 1 89 ? 12.496 -4.734 -11.860 1.00 70.44 89 THR A N 1
ATOM 684 C CA . THR A 1 89 ? 13.936 -4.971 -11.989 1.00 70.44 89 THR A CA 1
ATOM 685 C C . THR A 1 89 ? 14.675 -3.704 -11.599 1.00 70.44 89 THR A C 1
ATOM 687 O O . THR A 1 89 ? 14.347 -2.623 -12.076 1.00 70.44 89 THR A O 1
ATOM 690 N N . VAL A 1 90 ? 15.687 -3.838 -10.743 1.00 72.44 90 VAL A N 1
ATOM 691 C CA . VAL A 1 90 ? 16.590 -2.732 -10.418 1.00 72.44 90 VAL A CA 1
ATOM 692 C C . VAL A 1 90 ? 17.667 -2.668 -11.497 1.00 72.44 90 VAL A C 1
ATOM 694 O O . VAL A 1 90 ? 18.486 -3.578 -11.614 1.00 72.44 90 VAL A O 1
ATOM 697 N N . VAL A 1 91 ? 17.667 -1.597 -12.288 1.00 76.75 91 VAL A N 1
ATOM 698 C CA . VAL A 1 91 ? 18.734 -1.292 -13.249 1.00 76.75 91 VAL A CA 1
ATOM 699 C C . VAL A 1 91 ? 19.651 -0.246 -12.624 1.00 76.75 91 VAL A C 1
ATOM 701 O O . VAL A 1 91 ? 19.176 0.758 -12.099 1.00 76.75 91 VAL A O 1
ATOM 704 N N . ARG A 1 92 ? 20.969 -0.468 -12.669 1.00 78.38 92 ARG A N 1
ATOM 705 C CA . ARG A 1 92 ? 21.943 0.564 -12.290 1.00 78.38 92 ARG A CA 1
ATOM 706 C C . ARG A 1 92 ? 22.265 1.406 -13.514 1.00 78.38 92 ARG A C 1
ATOM 708 O O . ARG A 1 92 ? 22.610 0.858 -14.558 1.00 78.38 92 ARG A O 1
ATOM 715 N N . LEU A 1 93 ? 22.144 2.717 -13.365 1.00 80.94 93 LEU A N 1
ATOM 716 C CA . LEU A 1 93 ? 22.560 3.694 -14.363 1.00 80.94 93 LEU A CA 1
ATOM 71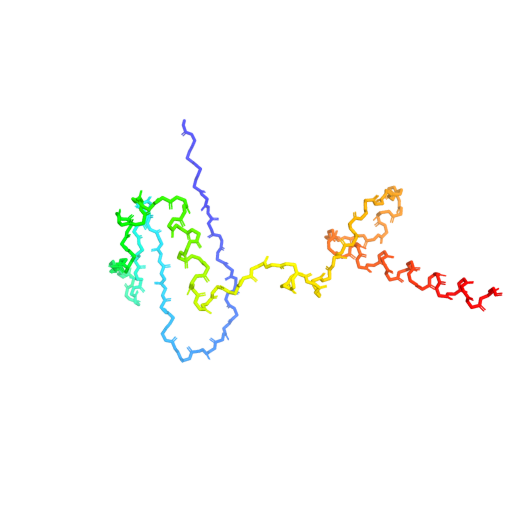7 C C . LEU A 1 93 ? 23.856 4.352 -13.892 1.00 80.94 93 LEU A C 1
ATOM 719 O O . LEU A 1 93 ? 24.041 4.556 -12.691 1.00 80.94 93 LEU A O 1
ATOM 723 N N . GLU A 1 94 ? 24.730 4.691 -14.837 1.00 83.69 94 GLU A N 1
ATOM 724 C CA . GLU A 1 94 ? 25.897 5.521 -14.541 1.00 83.69 94 GLU A CA 1
ATOM 725 C C . GLU A 1 94 ? 25.453 6.907 -14.034 1.00 83.69 94 GLU A C 1
ATOM 727 O O . GLU A 1 94 ? 24.379 7.384 -14.424 1.00 83.69 94 GLU A O 1
ATOM 732 N N . PRO A 1 95 ? 26.230 7.569 -13.156 1.00 78.19 95 PRO A N 1
ATOM 733 C CA . PRO A 1 95 ? 25.812 8.818 -12.516 1.00 78.19 95 PRO A CA 1
ATOM 734 C C . PRO A 1 95 ? 25.486 9.954 -13.495 1.00 78.19 95 PRO A C 1
ATOM 736 O O . PRO A 1 95 ? 24.541 10.710 -13.274 1.00 78.19 95 PRO A O 1
ATOM 739 N N . ASP A 1 96 ? 26.247 10.074 -14.580 1.00 83.50 96 ASP A N 1
ATOM 740 C CA . ASP A 1 96 ? 26.048 11.074 -15.631 1.00 83.50 96 ASP A CA 1
ATOM 741 C C . ASP A 1 96 ? 24.778 10.799 -16.446 1.00 83.50 96 ASP A C 1
ATOM 743 O O . ASP A 1 96 ? 24.015 11.723 -16.730 1.00 83.50 96 ASP A O 1
ATOM 747 N N . VAL A 1 97 ? 24.506 9.527 -16.745 1.00 79.75 97 VAL A N 1
ATOM 748 C CA . VAL A 1 97 ? 23.282 9.069 -17.408 1.00 79.75 97 VAL A CA 1
ATOM 749 C C . VAL A 1 97 ? 22.073 9.313 -16.511 1.00 79.75 97 VAL A C 1
ATOM 751 O O . VAL A 1 97 ? 21.090 9.892 -16.964 1.00 79.75 97 VAL A O 1
ATOM 754 N N . ALA A 1 98 ? 22.149 8.944 -15.230 1.00 78.19 98 ALA A N 1
ATOM 755 C CA . ALA A 1 98 ? 21.089 9.181 -14.252 1.00 78.19 98 ALA A CA 1
ATOM 756 C C . ALA A 1 98 ? 20.779 10.682 -14.092 1.00 78.19 98 ALA A C 1
ATOM 758 O O . ALA A 1 98 ? 19.610 11.069 -14.021 1.00 78.19 98 ALA A O 1
ATOM 759 N N . ALA A 1 99 ? 21.809 11.536 -14.109 1.00 80.81 99 ALA A N 1
ATOM 760 C CA . ALA A 1 99 ? 21.660 12.986 -14.009 1.00 80.81 99 ALA A CA 1
ATOM 761 C C . ALA A 1 99 ? 20.881 13.604 -15.186 1.00 80.81 99 ALA A C 1
ATOM 763 O O . ALA A 1 99 ? 20.198 14.608 -14.989 1.00 80.81 99 ALA A O 1
ATOM 764 N N . GLN A 1 100 ? 20.925 12.999 -16.381 1.00 77.12 100 GLN A N 1
ATOM 765 C CA . GLN A 1 100 ? 20.142 13.463 -17.538 1.00 77.12 100 GLN A CA 1
ATOM 766 C C . GLN A 1 100 ? 18.634 13.263 -17.358 1.00 77.12 100 GLN A C 1
ATOM 768 O O . GLN A 1 100 ? 17.839 13.961 -17.989 1.00 77.12 100 GLN A O 1
ATOM 773 N N . PHE A 1 101 ? 18.221 12.306 -16.523 1.00 72.75 101 PHE A N 1
ATOM 774 C CA . PHE A 1 101 ? 16.809 11.972 -16.391 1.00 72.75 101 PHE A CA 1
ATOM 775 C C . PHE A 1 101 ? 16.048 12.924 -15.471 1.00 72.75 101 PHE A C 1
ATOM 777 O O . PHE A 1 101 ? 14.921 13.257 -15.835 1.00 72.75 101 PHE A O 1
ATOM 784 N N . GLY A 1 102 ? 16.661 13.412 -14.381 1.00 66.19 102 GLY A N 1
ATOM 785 C CA . GLY A 1 102 ? 16.106 14.408 -13.443 1.00 66.19 102 GLY A CA 1
ATOM 786 C C . GLY A 1 102 ? 14.725 14.077 -12.826 1.00 66.19 102 GLY A C 1
ATOM 787 O O . GLY A 1 102 ? 13.935 13.322 -13.379 1.00 66.19 102 GLY A O 1
ATOM 788 N N . GLY A 1 103 ? 14.374 14.695 -11.692 1.00 62.03 103 GLY A N 1
ATOM 789 C CA . GLY A 1 103 ? 13.024 14.589 -11.098 1.00 62.03 103 GLY A CA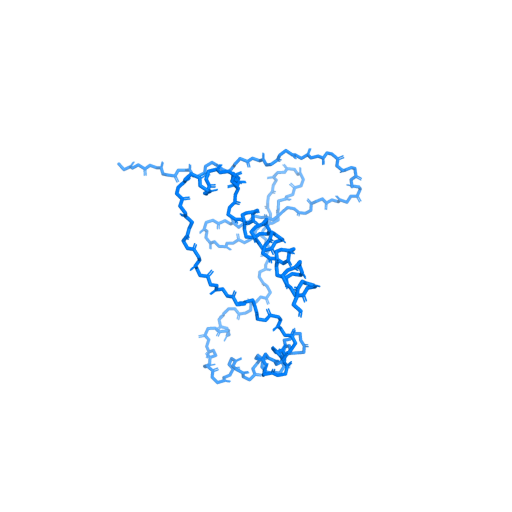 1
ATOM 790 C C . GLY A 1 103 ? 12.809 13.417 -10.125 1.00 62.03 103 GLY A C 1
ATOM 791 O O . GLY A 1 103 ? 13.765 12.785 -9.685 1.00 62.03 103 GLY A O 1
ATOM 792 N N . GLU A 1 104 ? 11.551 13.184 -9.729 1.00 61.09 104 GLU A N 1
ATOM 793 C CA . GLU A 1 104 ? 11.159 12.117 -8.790 1.00 61.09 104 GLU A CA 1
ATOM 794 C C . GLU A 1 104 ? 11.306 10.713 -9.416 1.00 61.09 104 GLU A C 1
ATOM 796 O O . GLU A 1 104 ? 11.153 10.542 -10.625 1.00 61.09 104 GLU A O 1
ATOM 801 N N . GLU A 1 105 ? 11.554 9.686 -8.593 1.00 61.53 105 GLU A N 1
ATOM 802 C CA . GLU A 1 105 ? 11.799 8.289 -9.016 1.00 61.53 105 GLU A CA 1
ATOM 803 C C . GLU A 1 105 ? 10.710 7.741 -9.967 1.00 61.53 105 GLU A C 1
ATOM 805 O O . GLU A 1 105 ? 11.010 7.060 -10.947 1.00 61.53 105 GLU A O 1
ATOM 810 N N . HIS A 1 106 ? 9.445 8.130 -9.761 1.00 58.09 106 HIS A N 1
ATOM 811 C CA . HIS A 1 106 ? 8.311 7.731 -10.607 1.00 58.09 106 HIS A CA 1
ATOM 812 C C . HIS A 1 106 ? 8.368 8.258 -12.054 1.00 58.09 106 HIS A C 1
ATOM 814 O O . HIS A 1 106 ? 7.742 7.670 -12.946 1.00 58.09 106 HIS A O 1
ATOM 820 N N . ASP A 1 107 ? 9.098 9.343 -12.315 1.00 71.62 107 ASP A N 1
ATOM 821 C CA . ASP A 1 107 ? 9.275 9.890 -13.664 1.00 71.62 107 ASP A CA 1
ATOM 822 C C . ASP A 1 107 ? 10.470 9.267 -14.400 1.00 71.62 107 ASP A C 1
ATOM 824 O O . ASP A 1 107 ? 10.452 9.192 -15.636 1.00 71.62 107 ASP A O 1
ATOM 828 N N . LEU A 1 108 ? 11.457 8.746 -13.663 1.00 75.81 108 LEU A N 1
ATOM 829 C CA . LEU A 1 108 ? 12.617 8.040 -14.209 1.00 75.81 108 LEU A CA 1
ATOM 830 C C . LEU A 1 108 ? 12.195 6.737 -14.898 1.00 75.81 108 LEU A C 1
ATOM 832 O O . LEU A 1 108 ? 12.467 6.551 -16.087 1.00 75.81 108 LEU A O 1
ATOM 836 N N . ASP A 1 109 ? 11.458 5.877 -14.193 1.00 76.75 109 ASP A N 1
ATOM 837 C CA . ASP A 1 109 ? 11.035 4.565 -14.702 1.00 76.75 109 ASP A CA 1
ATOM 838 C C . ASP A 1 109 ? 10.226 4.674 -15.997 1.00 76.75 109 ASP A C 1
ATOM 840 O O . ASP A 1 109 ? 10.392 3.888 -16.938 1.00 76.75 109 ASP A O 1
ATOM 844 N N . ARG A 1 110 ? 9.347 5.679 -16.078 1.00 79.31 110 ARG A N 1
ATOM 845 C CA . ARG A 1 110 ? 8.512 5.910 -17.262 1.00 79.31 110 ARG A CA 1
ATOM 846 C C . ARG A 1 110 ? 9.360 6.320 -18.467 1.00 79.31 110 ARG A C 1
ATOM 848 O O . ARG A 1 110 ? 9.140 5.807 -19.566 1.00 79.31 110 ARG A O 1
ATOM 855 N N . ARG A 1 111 ? 10.321 7.227 -18.267 1.00 81.75 111 ARG A N 1
ATOM 856 C CA . ARG A 1 111 ? 11.206 7.732 -19.331 1.00 81.75 111 ARG A CA 1
ATOM 857 C C . ARG A 1 111 ? 12.160 6.651 -19.823 1.00 81.75 111 ARG A C 1
ATOM 859 O O . ARG A 1 111 ? 12.265 6.448 -21.031 1.00 81.75 111 ARG A O 1
ATOM 866 N N . VAL A 1 112 ? 12.782 5.914 -18.905 1.00 84.50 112 VAL A N 1
ATOM 867 C CA . VAL A 1 112 ? 13.674 4.794 -19.237 1.00 84.50 112 VAL A CA 1
ATOM 868 C C . VAL A 1 112 ? 12.923 3.735 -20.046 1.00 84.50 112 VAL A C 1
ATOM 870 O O . VAL A 1 112 ? 13.380 3.341 -21.120 1.00 84.50 112 VAL A O 1
ATOM 873 N N . ASN A 1 113 ? 11.727 3.331 -19.609 1.00 85.12 113 ASN A N 1
ATOM 874 C CA . ASN A 1 113 ? 10.930 2.347 -20.343 1.00 85.12 113 ASN A CA 1
ATOM 875 C C . ASN A 1 113 ? 10.524 2.814 -21.750 1.00 85.12 113 ASN A C 1
ATOM 877 O O . ASN A 1 113 ? 10.484 1.994 -22.669 1.00 85.12 113 ASN A O 1
ATOM 881 N N . ALA A 1 114 ? 10.220 4.100 -21.943 1.00 88.44 114 ALA A N 1
ATOM 882 C CA . ALA A 1 114 ? 9.898 4.639 -23.265 1.00 88.44 114 ALA A CA 1
ATOM 883 C C . ALA A 1 114 ? 11.097 4.533 -24.222 1.00 88.44 114 ALA A C 1
ATOM 885 O O . ALA A 1 114 ? 10.961 3.979 -25.313 1.00 88.44 114 ALA A O 1
ATOM 886 N N . ILE A 1 115 ? 12.280 4.960 -23.769 1.00 89.81 115 ILE A N 1
ATOM 887 C CA . ILE A 1 115 ? 13.521 4.897 -24.555 1.00 89.81 115 ILE A CA 1
ATOM 888 C C . ILE A 1 115 ? 13.850 3.453 -24.940 1.00 89.81 115 ILE A C 1
ATOM 890 O O . ILE A 1 115 ? 14.131 3.163 -26.104 1.00 89.81 115 ILE A O 1
ATOM 894 N N . LEU A 1 116 ? 13.782 2.527 -23.979 1.00 89.50 116 LEU A N 1
ATOM 895 C CA . LEU A 1 116 ? 14.075 1.117 -24.234 1.00 89.50 116 LEU A CA 1
ATOM 896 C C . LEU A 1 116 ? 13.096 0.508 -25.245 1.00 89.50 116 LEU A C 1
ATOM 898 O O . LEU A 1 116 ? 13.514 -0.235 -26.134 1.00 89.50 116 LEU A O 1
ATOM 902 N N . ARG A 1 117 ? 11.800 0.838 -25.157 1.00 91.31 117 ARG A N 1
ATOM 903 C CA . ARG A 1 117 ? 10.791 0.359 -26.117 1.00 91.31 117 ARG A CA 1
ATOM 904 C C . ARG A 1 117 ? 11.082 0.834 -27.533 1.00 91.31 117 ARG A C 1
ATOM 906 O O . ARG A 1 117 ? 11.017 0.018 -28.452 1.00 91.31 117 ARG A O 1
ATOM 913 N N . ASP A 1 118 ? 11.415 2.106 -27.706 1.00 94.06 118 ASP A N 1
ATOM 914 C CA . ASP A 1 118 ? 11.731 2.657 -29.024 1.00 94.06 118 ASP A CA 1
ATOM 915 C C . ASP A 1 118 ? 13.008 2.035 -29.595 1.00 94.06 118 ASP A C 1
ATOM 917 O O . ASP A 1 118 ? 13.014 1.590 -30.747 1.00 94.06 118 ASP A O 1
ATOM 921 N N . HIS A 1 119 ? 14.046 1.878 -28.769 1.00 93.88 119 HIS A N 1
ATOM 922 C CA . HIS A 1 119 ? 15.276 1.193 -29.165 1.00 93.88 119 HIS A CA 1
ATOM 923 C C . HIS A 1 119 ? 15.013 -0.249 -29.630 1.00 93.88 119 HIS A C 1
ATOM 925 O O . HIS A 1 119 ? 15.464 -0.651 -30.706 1.00 93.88 119 HIS A O 1
ATOM 931 N N . PHE A 1 120 ? 14.249 -1.035 -28.863 1.00 93.81 120 PHE A N 1
ATOM 932 C CA . PHE A 1 120 ? 13.950 -2.422 -29.231 1.00 93.81 120 PHE A CA 1
ATOM 933 C C . PHE A 1 120 ? 13.045 -2.540 -30.461 1.00 93.81 120 PHE A C 1
ATOM 935 O O . PHE A 1 120 ? 13.214 -3.479 -31.243 1.00 93.81 120 PHE A O 1
ATOM 942 N N . ARG A 1 121 ? 12.112 -1.602 -30.665 1.00 94.12 121 ARG A N 1
ATOM 943 C CA . ARG A 1 121 ? 11.304 -1.528 -31.894 1.00 94.12 121 ARG A CA 1
ATOM 944 C C . ARG A 1 121 ? 12.184 -1.280 -33.114 1.00 94.12 121 ARG A C 1
ATOM 946 O O . ARG A 1 121 ? 12.092 -2.038 -34.076 1.00 94.12 121 ARG A O 1
ATOM 953 N N . ALA A 1 122 ? 13.063 -0.280 -33.049 1.00 93.12 122 ALA A N 1
ATOM 954 C CA . ALA A 1 122 ? 13.988 0.038 -34.135 1.00 93.12 122 ALA A CA 1
ATOM 955 C C . ALA A 1 122 ? 14.919 -1.144 -34.448 1.00 93.12 122 ALA A C 1
ATOM 957 O O . ALA A 1 122 ? 15.081 -1.517 -35.608 1.00 93.12 122 ALA A O 1
ATOM 958 N N . LYS A 1 123 ? 15.462 -1.796 -33.412 1.00 92.56 123 LYS A N 1
ATOM 959 C CA . LYS A 1 123 ? 16.337 -2.966 -33.566 1.00 92.56 123 LYS A CA 1
ATOM 960 C C . LYS A 1 123 ? 15.632 -4.150 -34.236 1.00 92.56 123 LYS A C 1
ATOM 962 O O . LYS A 1 123 ? 16.234 -4.806 -35.077 1.00 92.56 123 LYS A O 1
ATOM 967 N N . ARG A 1 124 ? 14.364 -4.409 -33.890 1.00 91.00 124 ARG A N 1
ATOM 968 C CA . ARG A 1 124 ? 13.554 -5.467 -34.521 1.00 91.00 124 ARG A CA 1
ATOM 969 C C . ARG A 1 124 ? 13.213 -5.180 -35.980 1.00 91.00 124 ARG A C 1
ATOM 971 O O . ARG A 1 124 ? 13.110 -6.123 -36.740 1.00 91.00 124 ARG A O 1
ATOM 978 N N . ALA A 1 125 ? 13.021 -3.917 -36.358 1.00 84.56 125 ALA A N 1
ATOM 979 C CA . ALA A 1 125 ? 12.722 -3.541 -37.742 1.00 84.56 125 ALA A CA 1
ATOM 980 C C . ALA A 1 125 ? 13.950 -3.609 -38.671 1.00 84.56 125 ALA A C 1
ATOM 982 O O . ALA A 1 125 ? 13.795 -3.635 -39.887 1.00 84.56 125 ALA A O 1
ATOM 983 N N . ALA A 1 126 ? 15.157 -3.603 -38.099 1.00 79.88 126 ALA A N 1
ATOM 984 C CA . ALA A 1 126 ? 16.427 -3.663 -38.821 1.00 79.88 126 ALA A CA 1
ATOM 985 C C . ALA A 1 126 ? 17.038 -5.079 -38.900 1.00 79.88 126 ALA A C 1
ATOM 987 O O . ALA A 1 126 ? 18.143 -5.222 -39.421 1.00 79.88 126 ALA A O 1
ATOM 988 N N . SER A 1 127 ? 16.367 -6.097 -38.342 1.00 64.31 127 SER A N 1
ATOM 989 C CA . SER A 1 127 ? 16.733 -7.524 -38.430 1.00 64.31 127 SER A CA 1
ATOM 990 C C . SER A 1 127 ? 15.759 -8.262 -39.337 1.00 64.31 127 SER A C 1
ATOM 992 O O . SER A 1 127 ? 16.216 -9.201 -40.018 1.00 64.31 127 SER A O 1
#

Organism: NCBI:txid2730920

Sequence (127 aa):
MADHSLAFKPARARALRRTGIAMTYKQLADGTVVEVLPDGGSKPVPTRTDWDRLARLSDDEIEELAASDPDHPALDDRFWGDAAKQARTVVRLEPDVAAQFGGEEHDLDRRVNAILRDHFRAKRAAS

pLDDT: mean 75.95, std 18.68, range [30.61, 97.06]

Secondary structure (DSSP, 8-state):
--------PPP--------S---EEEE-TTS-EEEEPTTS-EEE----S-HHHHTT--HHHHHHHHHH-TTS---STTTTTT------------HHHHHHH-S-HHHHHHHHHHHHHHHHHHHHHT-

Foldseek 3Di:
DDDPDPDDDDDPDDDDPDPDPPFDWDQDPVRWIWTQDPVRDTDTDDDPDPVVVVVPDDPVRVVVCLPPDPVRPPCDCVVCVPPPPDPDDDDDDDPVRVVVQDDDPVSNVVVVVVVVVVVVVVVVVVD

Radius of gyration: 25.85 Å; chains: 1; bounding box: 49×47×66 Å